Protein AF-A0A0R1UWB5-F1 (afdb_monomer)

Foldseek 3Di:
DDDDPVVVVVVVVVVVVCCVVVVPVLVVVLVVVCVVPVPCSVVSVVVSVVVVVVVVVVLVVVCVVCPVPDPDCVSNVVVVVVVVVVVVVVVVVVVVVD

Mean predicted aligned error: 6.54 Å

Radius of gyration: 17.06 Å; Cα contacts (8 Å, |Δi|>4): 17; chains: 1; bounding box: 36×32×51 Å

Structure (mmCIF, N/CA/C/O backbone):
data_AF-A0A0R1UWB5-F1
#
_entry.id   AF-A0A0R1UWB5-F1
#
loop_
_atom_site.group_PDB
_atom_site.id
_atom_site.type_symbol
_atom_site.label_atom_id
_atom_site.label_alt_id
_atom_site.label_comp_id
_atom_site.label_asym_id
_atom_site.label_entity_id
_atom_site.label_seq_id
_atom_site.pdbx_PDB_ins_code
_atom_site.Cartn_x
_atom_site.Cartn_y
_atom_site.Cartn_z
_atom_site.occupancy
_atom_site.B_iso_or_equiv
_atom_site.auth_seq_id
_atom_site.auth_comp_id
_atom_site.auth_asym_id
_atom_site.auth_atom_id
_atom_site.pdbx_PDB_model_num
ATOM 1 N N . MET A 1 1 ? 10.931 13.332 -25.702 1.00 39.28 1 MET A N 1
ATOM 2 C CA . MET A 1 1 ? 9.987 12.790 -26.705 1.00 39.28 1 MET A CA 1
ATOM 3 C C . MET A 1 1 ? 8.691 12.468 -25.975 1.00 39.28 1 MET A C 1
ATOM 5 O O . MET A 1 1 ? 8.726 11.684 -25.038 1.00 39.28 1 MET A O 1
ATOM 9 N N . VAL A 1 2 ? 7.600 13.167 -26.301 1.00 48.75 2 VAL A N 1
ATOM 10 C CA . VAL A 1 2 ? 6.284 13.005 -25.660 1.00 48.75 2 VAL A CA 1
ATOM 11 C C . VAL A 1 2 ? 5.740 11.627 -26.024 1.00 48.75 2 VAL A C 1
ATOM 13 O O . VAL A 1 2 ? 5.505 11.351 -27.197 1.00 48.75 2 VAL A O 1
ATOM 16 N N . ALA A 1 3 ? 5.584 10.750 -25.033 1.00 49.41 3 ALA A N 1
ATOM 17 C CA . ALA A 1 3 ? 4.889 9.488 -25.225 1.00 49.41 3 ALA A CA 1
ATOM 18 C C . ALA A 1 3 ? 3.446 9.782 -25.675 1.00 49.41 3 ALA A C 1
ATOM 20 O O . ALA A 1 3 ? 2.712 10.521 -25.023 1.00 49.41 3 ALA A O 1
ATOM 21 N N . THR A 1 4 ? 3.096 9.233 -26.833 1.00 54.16 4 THR A N 1
ATOM 22 C CA . THR A 1 4 ? 1.817 9.249 -27.551 1.00 54.16 4 THR A CA 1
ATOM 23 C C . THR A 1 4 ? 0.573 9.431 -26.664 1.00 54.16 4 THR A C 1
ATOM 25 O O . THR A 1 4 ? 0.393 8.710 -25.684 1.00 54.16 4 THR A O 1
ATOM 28 N N . SER A 1 5 ? -0.335 10.337 -27.056 1.00 62.38 5 SER A N 1
ATOM 29 C CA . SER A 1 5 ? -1.541 10.762 -26.308 1.00 62.38 5 SER A CA 1
ATOM 30 C C . SER A 1 5 ? -2.389 9.634 -25.697 1.00 62.38 5 SER A C 1
ATOM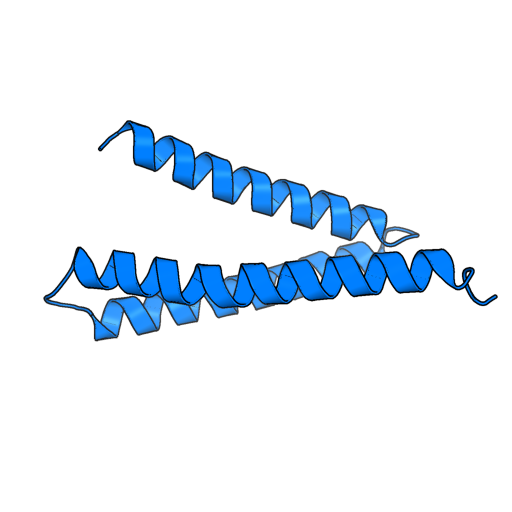 32 O O . SER A 1 5 ? -2.983 9.813 -24.636 1.00 62.38 5 SER A O 1
ATOM 34 N N . LYS A 1 6 ? -2.423 8.453 -26.327 1.00 66.50 6 LYS A N 1
ATOM 35 C CA . LYS A 1 6 ? -3.153 7.274 -25.834 1.00 66.50 6 LYS A CA 1
ATOM 36 C C . LYS A 1 6 ? -2.553 6.691 -24.550 1.00 66.50 6 LYS A C 1
ATOM 38 O O . LYS A 1 6 ? -3.304 6.314 -23.659 1.00 66.50 6 LYS A O 1
ATOM 43 N N . THR A 1 7 ? -1.227 6.640 -24.423 1.00 78.88 7 THR A N 1
ATOM 44 C CA . THR A 1 7 ? -0.557 6.066 -23.242 1.00 78.88 7 THR A CA 1
ATOM 45 C C . THR A 1 7 ? -0.747 6.950 -22.012 1.00 78.88 7 THR A C 1
ATOM 47 O O . THR A 1 7 ? -0.973 6.442 -20.917 1.00 78.88 7 THR A O 1
ATOM 50 N N . LEU A 1 8 ? -0.728 8.273 -22.201 1.00 81.88 8 LEU A N 1
ATOM 51 C CA . LEU A 1 8 ? -1.011 9.238 -21.137 1.00 81.88 8 LEU A CA 1
ATOM 52 C C . LEU A 1 8 ? -2.455 9.103 -20.629 1.00 81.88 8 LEU A C 1
ATOM 54 O O . LEU A 1 8 ? -2.688 9.061 -19.425 1.00 81.88 8 LEU A O 1
ATOM 58 N N . PHE A 1 9 ? -3.415 8.973 -21.550 1.00 86.25 9 PHE A N 1
ATOM 59 C CA . PHE A 1 9 ? -4.827 8.798 -21.213 1.00 86.25 9 PHE A CA 1
ATOM 60 C C . PHE A 1 9 ? -5.077 7.511 -20.410 1.00 86.25 9 PHE A C 1
ATOM 62 O O . PHE A 1 9 ? -5.786 7.531 -19.406 1.00 86.25 9 PHE A O 1
ATOM 69 N N . VAL A 1 10 ? -4.435 6.404 -20.800 1.00 86.94 10 VAL A N 1
ATOM 70 C CA . VAL A 1 10 ? -4.498 5.137 -20.052 1.00 86.94 10 VAL A CA 1
ATOM 71 C C . VAL A 1 10 ? -3.906 5.292 -18.650 1.00 86.94 10 VAL A C 1
ATOM 73 O O . VAL A 1 10 ? -4.539 4.886 -17.678 1.00 86.94 10 VAL A O 1
ATOM 76 N N . ALA A 1 11 ? -2.731 5.916 -18.521 1.00 85.38 11 ALA A N 1
ATOM 77 C CA . ALA A 1 11 ? -2.107 6.150 -17.220 1.00 85.38 11 ALA A CA 1
ATOM 78 C C . ALA A 1 11 ? -2.989 7.011 -16.301 1.00 85.38 11 ALA A C 1
ATOM 80 O O . ALA A 1 11 ? -3.103 6.719 -15.114 1.00 85.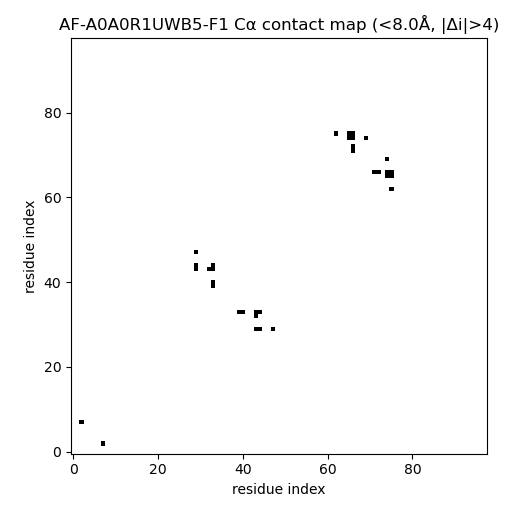38 11 ALA A O 1
ATOM 81 N N . GLN A 1 12 ? -3.656 8.028 -16.850 1.00 89.25 12 GLN A N 1
ATOM 82 C CA . GLN A 1 12 ? -4.572 8.882 -16.098 1.00 89.25 12 GLN A CA 1
ATOM 83 C C . GLN A 1 12 ? -5.795 8.110 -15.594 1.00 89.25 12 GLN A C 1
ATOM 85 O O . GLN A 1 12 ? -6.132 8.230 -14.421 1.00 89.25 12 GLN A O 1
ATOM 90 N N . ILE A 1 13 ? -6.423 7.283 -16.437 1.00 91.94 13 ILE A N 1
ATOM 91 C CA . ILE A 1 13 ? -7.545 6.430 -16.013 1.00 91.94 13 ILE A CA 1
ATOM 92 C C . ILE A 1 13 ? -7.108 5.483 -14.894 1.00 91.94 13 ILE A C 1
ATOM 94 O O . ILE A 1 13 ? -7.799 5.370 -13.883 1.00 91.94 13 ILE A O 1
ATOM 98 N N . LEU A 1 14 ? -5.954 4.828 -15.051 1.00 88.88 14 LEU A N 1
ATOM 99 C CA . LEU A 1 14 ? -5.417 3.926 -14.031 1.00 88.88 14 LEU A CA 1
ATOM 100 C C . LEU A 1 14 ? -5.150 4.663 -12.717 1.00 88.88 14 LEU A C 1
ATOM 102 O O . LEU A 1 14 ? -5.537 4.179 -11.657 1.00 88.88 14 LEU A O 1
ATOM 106 N N . LEU A 1 15 ? -4.556 5.854 -12.784 1.00 88.94 15 LEU A N 1
ATOM 107 C CA . LEU A 1 15 ? -4.314 6.689 -11.613 1.00 88.94 15 LEU A CA 1
ATOM 108 C C . LEU A 1 15 ? -5.629 7.070 -10.923 1.00 88.94 15 LEU A C 1
ATOM 110 O O . LEU A 1 15 ? -5.753 6.909 -9.711 1.00 88.94 15 LEU A O 1
ATOM 114 N N . THR A 1 16 ? -6.633 7.516 -11.682 1.00 92.75 16 THR A N 1
ATOM 115 C CA . THR A 1 16 ? -7.962 7.835 -11.146 1.00 92.75 16 THR A CA 1
ATOM 116 C C . THR A 1 16 ? -8.586 6.629 -10.452 1.00 92.75 16 THR A C 1
ATOM 118 O O . THR A 1 16 ? -9.076 6.768 -9.335 1.00 92.75 16 THR A O 1
ATOM 121 N N . LEU A 1 17 ? -8.533 5.442 -11.061 1.00 92.06 17 LEU A N 1
ATOM 122 C CA . LEU A 1 17 ? -9.055 4.218 -10.449 1.00 92.06 17 LEU A CA 1
ATOM 123 C C . LEU A 1 17 ? -8.332 3.878 -9.144 1.00 92.06 17 LEU A C 1
ATOM 125 O O . LEU A 1 17 ? -8.995 3.559 -8.161 1.00 92.06 17 LEU A O 1
ATOM 129 N N . ILE A 1 18 ? -7.002 3.997 -9.104 1.00 89.38 18 ILE A N 1
ATOM 130 C CA . ILE A 1 18 ? -6.213 3.754 -7.888 1.00 89.38 18 ILE A CA 1
ATOM 131 C C . ILE A 1 18 ? -6.646 4.701 -6.763 1.00 89.38 18 ILE A C 1
ATOM 133 O O . ILE A 1 18 ? -6.881 4.244 -5.647 1.00 89.38 18 ILE A O 1
ATOM 137 N N . PHE A 1 19 ? -6.810 5.996 -7.047 1.00 89.25 19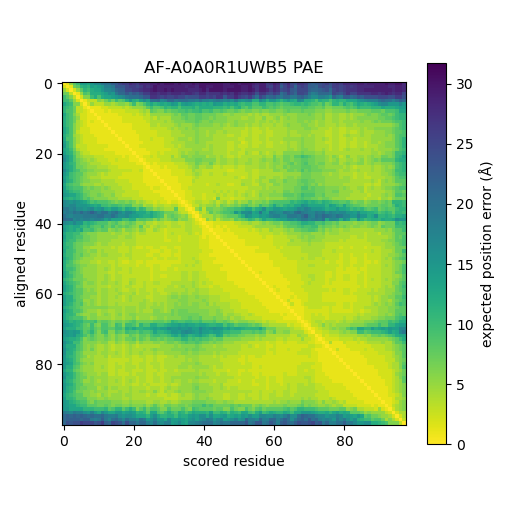 PHE A N 1
ATOM 138 C CA . PHE A 1 19 ? -7.245 6.967 -6.038 1.00 89.25 19 PHE A CA 1
ATOM 139 C C . PHE A 1 19 ? -8.692 6.756 -5.587 1.00 89.25 19 PHE A C 1
ATOM 141 O O . PHE A 1 19 ? -8.974 6.872 -4.396 1.00 89.25 19 PHE A O 1
ATOM 148 N N . VAL A 1 20 ? -9.605 6.418 -6.501 1.00 93.31 20 VAL A N 1
ATOM 149 C CA . VAL A 1 20 ? -11.005 6.120 -6.154 1.00 93.31 20 VAL A CA 1
ATOM 150 C C . VAL A 1 20 ? -11.080 4.883 -5.262 1.00 93.31 20 VAL A C 1
ATOM 152 O O . VAL A 1 20 ? -11.688 4.925 -4.195 1.00 93.31 20 VAL A O 1
ATOM 155 N N . VAL A 1 21 ? -10.431 3.791 -5.668 1.00 89.81 21 VAL A N 1
ATOM 156 C CA . VAL A 1 21 ? -10.432 2.533 -4.913 1.00 89.81 21 VAL A CA 1
ATOM 157 C C . VAL A 1 21 ? -9.730 2.716 -3.565 1.00 89.81 21 VAL A C 1
ATOM 159 O O . VAL A 1 21 ? -10.301 2.374 -2.530 1.00 89.81 21 VAL A O 1
ATOM 162 N N . GLY A 1 22 ? -8.540 3.321 -3.549 1.00 85.94 22 GLY A N 1
ATOM 163 C CA . GLY A 1 22 ? -7.792 3.597 -2.320 1.00 85.94 22 GLY A CA 1
ATOM 164 C C . GLY A 1 22 ? -8.552 4.503 -1.349 1.00 85.94 22 GLY A C 1
ATOM 165 O O . GLY A 1 22 ? -8.609 4.213 -0.153 1.00 85.94 22 GLY A O 1
ATOM 166 N N . GLY A 1 23 ? -9.213 5.545 -1.863 1.00 86.00 23 GLY A N 1
ATOM 167 C CA . GLY A 1 23 ? -10.008 6.480 -1.066 1.00 86.00 23 GLY A CA 1
ATOM 168 C C . GLY A 1 23 ? -11.241 5.853 -0.413 1.00 86.00 23 GLY A C 1
ATOM 169 O O . GLY A 1 23 ? -11.681 6.325 0.632 1.00 86.00 23 GLY A O 1
ATOM 170 N N . ILE A 1 24 ? -11.781 4.773 -0.986 1.00 90.75 24 ILE A N 1
ATOM 171 C CA . ILE A 1 24 ? -12.936 4.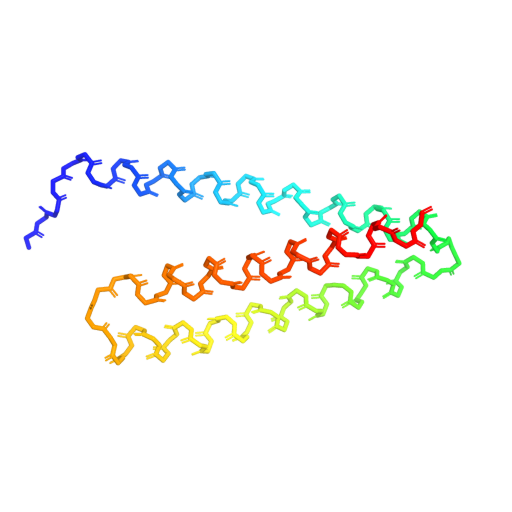049 -0.437 1.00 90.75 24 ILE A CA 1
ATOM 172 C C . ILE A 1 24 ? -12.495 2.936 0.528 1.00 90.75 24 ILE A C 1
ATOM 174 O O . ILE A 1 24 ? -13.122 2.741 1.571 1.00 90.75 24 ILE A O 1
ATOM 178 N N . ILE A 1 25 ? -11.412 2.214 0.217 1.00 88.69 25 ILE A N 1
ATOM 179 C CA . ILE A 1 25 ? -10.952 1.058 1.007 1.00 88.69 25 ILE A CA 1
ATOM 180 C C . ILE A 1 25 ? -10.598 1.451 2.443 1.00 88.69 25 ILE A C 1
ATOM 182 O O . ILE A 1 25 ? -10.988 0.752 3.379 1.00 88.69 25 ILE A O 1
ATOM 186 N N . PHE A 1 26 ? -9.880 2.558 2.641 1.00 84.69 26 PHE A N 1
ATOM 187 C CA . PHE A 1 26 ? -9.400 2.928 3.974 1.00 84.69 26 PHE A CA 1
ATOM 188 C C . PHE A 1 26 ? -10.543 3.256 4.960 1.00 84.69 26 PHE A C 1
ATOM 190 O O . PHE A 1 26 ? -10.592 2.636 6.029 1.00 84.69 26 PHE A O 1
ATOM 197 N N . PRO A 1 27 ? -11.525 4.122 4.623 1.00 87.81 27 PRO A N 1
ATOM 198 C CA . PRO A 1 27 ? -12.708 4.336 5.461 1.00 87.81 27 PRO A CA 1
ATOM 199 C C . PRO A 1 27 ? -13.539 3.070 5.704 1.00 87.81 27 PRO A C 1
ATOM 201 O O . PRO A 1 27 ? -14.058 2.887 6.809 1.00 87.81 27 PRO A O 1
ATOM 204 N N . LEU A 1 28 ? -13.652 2.179 4.709 1.00 90.19 28 LEU A N 1
ATOM 205 C CA . LEU A 1 28 ? -14.351 0.901 4.873 1.00 90.19 28 LEU A CA 1
ATOM 206 C C . LEU A 1 28 ? -13.644 0.008 5.899 1.00 90.19 28 LEU A C 1
ATOM 208 O O . LEU A 1 28 ? -14.294 -0.497 6.814 1.00 90.19 28 LEU A O 1
ATOM 212 N N . PHE A 1 29 ? -12.323 -0.157 5.805 1.00 87.19 29 PHE A N 1
ATOM 213 C CA . PHE A 1 29 ? -11.549 -0.921 6.792 1.00 87.19 29 PHE A CA 1
ATOM 214 C C . PHE A 1 29 ? -11.664 -0.325 8.195 1.00 87.19 29 PHE A C 1
ATOM 216 O O . PHE A 1 29 ? -11.916 -1.051 9.156 1.00 87.19 29 PHE A O 1
ATOM 223 N N . MET A 1 30 ? -11.536 0.997 8.308 1.00 88.94 30 MET A N 1
ATOM 224 C CA . MET A 1 30 ? -11.675 1.709 9.578 1.00 88.94 30 MET A CA 1
ATOM 225 C C . MET A 1 30 ? -13.045 1.497 10.217 1.00 88.94 30 MET A C 1
ATOM 227 O O . MET A 1 30 ? -13.129 1.235 11.417 1.00 88.94 30 MET A O 1
ATOM 231 N N . THR A 1 31 ? -14.113 1.583 9.423 1.00 89.38 31 THR A N 1
ATOM 232 C CA . THR A 1 31 ? -15.481 1.345 9.898 1.00 89.38 31 THR A CA 1
ATOM 233 C C . THR A 1 31 ? -15.646 -0.086 10.399 1.00 89.38 31 THR A C 1
ATOM 235 O O . THR A 1 31 ? -16.173 -0.286 11.491 1.00 89.38 31 THR A O 1
ATOM 238 N N . ASN A 1 32 ? -15.138 -1.069 9.650 1.00 88.50 32 ASN A N 1
ATOM 239 C CA . ASN A 1 32 ? -15.199 -2.477 10.042 1.00 88.50 32 ASN A CA 1
ATOM 240 C C . ASN A 1 32 ? -14.439 -2.745 11.354 1.00 88.50 32 ASN A C 1
ATOM 242 O O . ASN A 1 32 ? -15.012 -3.303 12.286 1.00 88.50 32 ASN A O 1
ATOM 246 N N . LEU A 1 33 ? -13.190 -2.281 11.479 1.00 86.19 33 LEU A N 1
ATOM 247 C CA . LEU A 1 33 ? -12.381 -2.476 12.692 1.00 86.19 33 LEU A CA 1
ATOM 248 C C . LEU A 1 33 ? -13.017 -1.830 13.932 1.00 86.19 33 LEU A C 1
ATOM 250 O O . LEU A 1 33 ? -13.041 -2.424 15.011 1.00 86.19 33 LEU A O 1
ATOM 254 N N . GLN A 1 34 ? -13.559 -0.620 13.784 1.00 87.38 34 GLN A N 1
ATOM 255 C CA . GLN A 1 34 ? -14.242 0.078 14.876 1.00 87.38 34 GLN A CA 1
ATOM 256 C C . GLN A 1 34 ? -15.595 -0.547 15.243 1.00 87.38 34 GLN A C 1
ATOM 258 O O . GLN A 1 34 ? -16.030 -0.39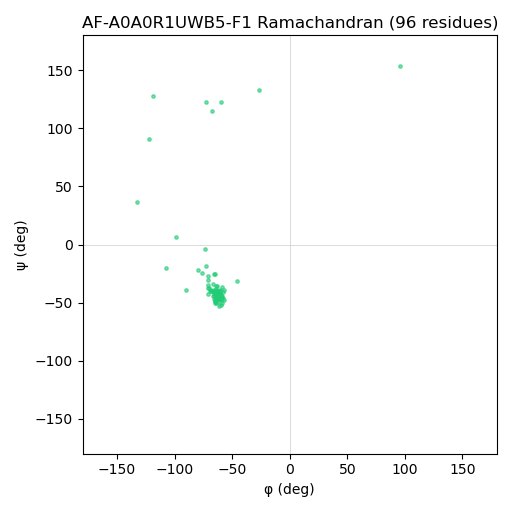8 16.385 1.00 87.38 34 GLN A O 1
ATOM 263 N N . ALA A 1 35 ? -16.269 -1.219 14.304 1.00 84.94 35 ALA A N 1
ATOM 264 C CA . ALA A 1 35 ? -17.503 -1.950 14.581 1.00 84.94 35 ALA A CA 1
ATOM 265 C C . ALA A 1 35 ? -17.236 -3.221 15.404 1.00 84.94 35 ALA A C 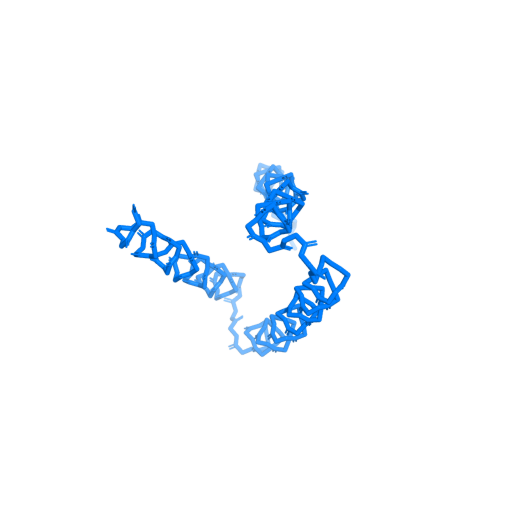1
ATOM 267 O O . ALA A 1 35 ? -18.014 -3.536 16.302 1.00 84.94 35 ALA A O 1
ATOM 268 N N . THR A 1 36 ? -16.122 -3.915 15.148 1.00 84.12 36 THR A N 1
ATOM 269 C CA . THR A 1 36 ? -15.720 -5.111 15.908 1.00 84.12 36 THR A CA 1
ATOM 270 C C . THR A 1 36 ? -15.250 -4.777 17.327 1.00 84.12 36 THR A C 1
ATOM 272 O O . THR A 1 36 ? -15.497 -5.544 18.254 1.00 84.12 36 THR A O 1
ATOM 275 N N . ILE A 1 37 ? -14.589 -3.632 17.526 1.00 78.88 37 ILE A N 1
ATOM 276 C CA . ILE A 1 37 ? -14.052 -3.220 18.830 1.00 78.88 37 ILE A CA 1
ATOM 277 C C . ILE A 1 37 ? -14.652 -1.863 19.218 1.00 78.88 37 ILE A C 1
ATOM 279 O O . ILE A 1 37 ? -14.117 -0.791 18.923 1.00 78.88 37 ILE A O 1
ATOM 283 N N . THR A 1 38 ? -15.776 -1.911 19.929 1.00 73.56 38 THR A N 1
ATOM 284 C CA . THR A 1 38 ? -16.552 -0.722 20.314 1.00 73.56 38 THR A CA 1
ATOM 285 C C . THR A 1 38 ? -15.924 0.071 21.465 1.00 73.56 38 THR A C 1
ATOM 287 O O . THR A 1 38 ? -16.129 1.280 21.558 1.00 73.56 38 THR A O 1
ATOM 290 N N . THR A 1 39 ? -15.106 -0.572 22.304 1.00 77.88 39 THR A N 1
ATOM 291 C CA . THR A 1 39 ? -14.521 0.023 23.521 1.00 77.88 39 THR A CA 1
ATOM 292 C C . THR A 1 39 ? -13.303 0.921 23.252 1.00 77.88 39 THR A C 1
ATOM 294 O O . THR A 1 39 ? -12.992 1.782 24.067 1.00 77.88 39 THR A O 1
ATOM 297 N N . ALA A 1 40 ? -12.610 0.758 22.116 1.00 83.94 40 ALA A N 1
ATOM 298 C CA . ALA A 1 40 ? -11.326 1.424 21.833 1.00 83.94 40 ALA A CA 1
ATOM 299 C C . ALA A 1 40 ? -11.259 2.075 20.436 1.00 83.94 40 ALA A C 1
ATOM 301 O O . ALA A 1 40 ? -10.217 2.080 19.778 1.00 83.94 40 ALA A O 1
ATOM 302 N N . ARG A 1 41 ? -12.378 2.639 19.967 1.00 84.94 41 ARG A N 1
ATOM 303 C CA . ARG A 1 41 ? -12.515 3.191 18.605 1.00 84.94 41 ARG A CA 1
ATOM 304 C C . ARG A 1 41 ? -11.485 4.272 18.256 1.00 84.94 41 ARG A C 1
ATOM 306 O O . ARG A 1 41 ? -10.974 4.288 17.138 1.00 84.94 41 ARG A O 1
ATOM 313 N N . SER A 1 42 ? -11.160 5.154 19.204 1.00 86.06 42 SER A N 1
ATOM 314 C CA . SER A 1 42 ? -10.174 6.228 19.012 1.00 86.06 42 SER A CA 1
ATOM 315 C C . SER A 1 42 ? -8.747 5.693 18.867 1.00 86.06 42 SER A C 1
ATOM 317 O O . SER A 1 42 ? -8.011 6.158 17.999 1.00 86.06 42 SER A O 1
ATOM 319 N N . THR A 1 43 ? -8.375 4.679 19.652 1.00 90.00 43 THR A N 1
ATOM 320 C CA . THR A 1 43 ? -7.073 4.000 19.552 1.00 90.00 43 THR A CA 1
ATOM 321 C C . THR A 1 43 ? -6.929 3.253 18.229 1.00 90.00 43 THR A C 1
ATOM 323 O O . THR A 1 43 ? -5.875 3.302 17.606 1.00 90.00 43 THR A O 1
ATOM 326 N N . ILE A 1 44 ? -7.990 2.599 17.752 1.00 88.88 44 ILE A N 1
ATOM 327 C CA . ILE A 1 44 ? -7.973 1.913 16.450 1.00 88.88 44 ILE A CA 1
ATOM 328 C C . ILE A 1 44 ? -7.748 2.917 15.329 1.00 88.88 44 ILE A C 1
ATOM 330 O O . ILE A 1 44 ? -6.870 2.720 14.496 1.00 88.88 44 ILE A O 1
ATOM 334 N N . SER A 1 45 ? -8.484 4.031 15.346 1.00 88.31 45 SER A N 1
ATOM 335 C CA . SER A 1 45 ? -8.304 5.072 14.340 1.00 88.31 45 SER A CA 1
ATOM 336 C C . SER A 1 45 ? -6.889 5.658 14.357 1.00 88.31 45 SER A C 1
ATOM 338 O O . SER A 1 45 ? -6.343 5.919 13.287 1.00 88.31 45 SER A O 1
ATOM 340 N N . SER A 1 46 ? -6.279 5.872 15.529 1.00 92.25 46 SER A N 1
ATOM 341 C CA . SER A 1 46 ? -4.919 6.421 15.605 1.00 92.25 46 SER A CA 1
ATOM 342 C C . SER A 1 46 ? -3.857 5.417 15.149 1.00 92.25 46 SER A C 1
ATOM 344 O O . SER A 1 46 ? -2.981 5.788 14.369 1.00 92.25 46 SER A O 1
ATOM 346 N N . VAL A 1 47 ? -3.960 4.145 15.552 1.00 91.50 47 VAL A N 1
ATOM 347 C CA . VAL A 1 47 ? -3.025 3.078 15.151 1.00 91.50 47 VAL A CA 1
ATOM 348 C C . VAL A 1 47 ? -3.127 2.785 13.657 1.00 91.50 47 VAL A C 1
ATOM 350 O O . VAL A 1 47 ? -2.106 2.696 12.981 1.00 91.50 47 VAL A O 1
ATOM 353 N N . SER A 1 48 ? -4.336 2.682 13.110 1.00 91.56 48 SER A N 1
ATOM 354 C CA . SER A 1 48 ? -4.528 2.441 11.679 1.00 91.56 48 SER A CA 1
ATOM 355 C C . SER A 1 48 ? -4.055 3.627 10.827 1.00 91.56 48 SER A C 1
ATOM 357 O O . SER A 1 48 ? -3.495 3.417 9.754 1.00 91.56 48 SER A O 1
ATOM 359 N N . ASN A 1 49 ? -4.189 4.865 11.315 1.00 90.94 49 ASN A N 1
ATOM 360 C CA . ASN A 1 49 ? -3.614 6.037 10.650 1.00 90.94 49 ASN A CA 1
ATOM 361 C C . ASN A 1 49 ? -2.075 6.052 10.734 1.00 90.94 49 ASN A C 1
ATOM 363 O O . ASN A 1 49 ? -1.402 6.335 9.748 1.00 90.94 49 ASN A O 1
ATOM 367 N N . ALA A 1 50 ? -1.502 5.676 11.881 1.00 94.06 50 ALA A N 1
ATOM 368 C CA . ALA A 1 50 ? -0.055 5.517 12.022 1.00 94.06 50 ALA A CA 1
ATOM 369 C C . ALA A 1 50 ? 0.496 4.429 11.081 1.00 94.06 50 ALA A C 1
ATOM 371 O O . ALA A 1 50 ? 1.531 4.629 10.447 1.00 94.06 50 ALA A O 1
ATOM 372 N N . ALA A 1 51 ? -0.215 3.307 10.940 1.00 92.38 51 ALA A N 1
ATOM 373 C CA . ALA A 1 51 ? 0.140 2.237 10.014 1.00 92.38 51 ALA A CA 1
ATOM 374 C C . ALA A 1 51 ? 0.078 2.692 8.546 1.00 92.38 51 ALA A C 1
ATOM 376 O O . ALA A 1 51 ? 0.964 2.347 7.767 1.00 92.38 51 ALA A O 1
ATOM 377 N N . MET A 1 52 ? -0.923 3.500 8.177 1.00 92.62 52 MET A N 1
ATOM 378 C CA . MET A 1 52 ? -1.030 4.090 6.838 1.00 92.62 52 MET A CA 1
ATOM 379 C C . MET A 1 52 ? 0.181 4.968 6.519 1.00 92.62 52 MET A C 1
ATOM 381 O O . MET A 1 52 ? 0.844 4.739 5.511 1.00 92.62 52 MET A O 1
ATOM 385 N N . PHE A 1 53 ? 0.522 5.910 7.403 1.00 93.62 53 PHE A N 1
ATOM 386 C CA . PHE A 1 53 ? 1.680 6.785 7.198 1.00 93.62 53 PHE A CA 1
ATOM 387 C C . PHE A 1 53 ? 3.005 6.024 7.176 1.00 93.62 53 PHE A C 1
ATOM 389 O O . PHE A 1 53 ? 3.900 6.360 6.402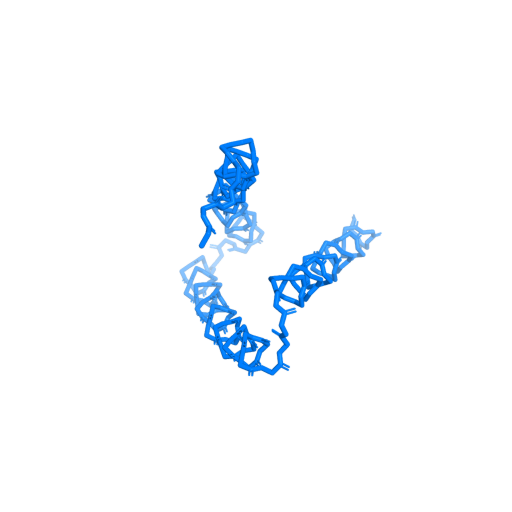 1.00 93.62 53 PHE A O 1
ATOM 396 N N . LEU A 1 54 ? 3.137 4.972 7.986 1.00 95.44 54 LEU A N 1
ATOM 397 C CA . LEU A 1 54 ? 4.298 4.089 7.927 1.00 95.44 54 LEU A CA 1
ATOM 398 C C . LEU A 1 54 ? 4.380 3.377 6.569 1.00 95.44 54 LEU A C 1
ATOM 400 O O . LEU A 1 54 ? 5.458 3.303 5.981 1.00 95.44 54 LEU A O 1
ATOM 404 N N . GLY A 1 55 ? 3.247 2.909 6.041 1.00 92.31 55 GLY A N 1
ATOM 405 C CA . GLY A 1 55 ? 3.150 2.346 4.696 1.00 92.31 55 GLY A CA 1
ATOM 406 C C . GLY A 1 55 ? 3.535 3.345 3.603 1.00 92.31 55 GLY A C 1
ATOM 407 O O . GLY A 1 55 ? 4.313 2.998 2.716 1.00 92.31 55 GLY A O 1
ATOM 408 N N . GLU A 1 56 ? 3.064 4.591 3.687 1.00 91.69 56 GLU A N 1
ATOM 409 C CA . GLU A 1 56 ? 3.437 5.666 2.756 1.00 91.69 56 GLU A CA 1
ATOM 410 C C . GLU A 1 56 ? 4.937 5.977 2.808 1.00 91.69 56 GLU A C 1
ATOM 412 O O . GLU A 1 56 ? 5.580 6.086 1.763 1.00 91.69 56 GLU A O 1
ATOM 417 N N . ALA A 1 57 ? 5.521 6.059 4.006 1.00 95.81 57 ALA A N 1
ATOM 418 C CA . ALA A 1 57 ? 6.948 6.316 4.181 1.00 95.81 57 ALA A CA 1
ATOM 419 C C . ALA A 1 57 ? 7.809 5.186 3.595 1.00 95.81 57 ALA A C 1
ATOM 421 O O . ALA A 1 57 ? 8.747 5.446 2.836 1.00 95.81 57 ALA A O 1
ATOM 422 N N . LEU A 1 58 ? 7.473 3.927 3.897 1.00 95.31 58 LEU A N 1
ATOM 423 C CA . LEU A 1 58 ? 8.176 2.766 3.346 1.00 95.31 58 LEU A CA 1
ATOM 424 C C . LEU A 1 58 ? 7.977 2.646 1.831 1.00 95.31 58 LEU A C 1
ATOM 426 O O . LEU A 1 58 ? 8.926 2.329 1.115 1.00 95.31 58 LEU A O 1
ATOM 430 N N . GLY A 1 59 ? 6.773 2.937 1.337 1.00 93.44 59 GLY A N 1
ATOM 431 C CA . GLY A 1 59 ? 6.459 2.963 -0.088 1.00 93.44 59 GLY A CA 1
ATOM 432 C C . GLY A 1 59 ? 7.251 4.036 -0.832 1.00 93.44 59 GLY A C 1
ATOM 433 O O . GLY A 1 59 ? 7.806 3.755 -1.891 1.00 93.44 59 GLY A O 1
ATOM 434 N N . GLY A 1 60 ? 7.377 5.234 -0.255 1.00 92.75 60 GLY A N 1
ATOM 435 C CA . GLY A 1 60 ? 8.201 6.315 -0.794 1.00 92.75 60 GLY A CA 1
ATOM 436 C C . GLY A 1 60 ? 9.692 5.977 -0.788 1.00 92.75 60 GLY A C 1
ATOM 437 O O . GLY A 1 60 ? 10.373 6.186 -1.791 1.00 92.75 60 GLY A O 1
ATOM 438 N N . PHE A 1 61 ? 10.192 5.389 0.302 1.00 94.81 61 PHE A N 1
ATOM 439 C CA . PHE A 1 61 ? 11.580 4.937 0.405 1.00 94.81 61 PHE A CA 1
ATOM 440 C C . PHE A 1 61 ? 11.909 3.855 -0.633 1.00 94.81 61 PHE A C 1
ATOM 442 O O . PHE A 1 61 ? 12.841 4.013 -1.425 1.00 94.81 61 PHE A O 1
ATOM 449 N N . ALA A 1 62 ? 11.113 2.783 -0.683 1.00 93.75 62 ALA A N 1
ATOM 450 C CA . ALA A 1 62 ? 11.294 1.707 -1.652 1.00 93.75 62 ALA A CA 1
ATOM 451 C C . ALA A 1 62 ? 11.112 2.219 -3.090 1.00 93.75 62 ALA A C 1
ATOM 453 O O . ALA A 1 62 ? 11.957 1.969 -3.946 1.00 93.75 62 ALA A O 1
ATOM 454 N N . GLY A 1 63 ? 10.063 3.003 -3.349 1.00 91.44 63 GLY A N 1
ATOM 455 C CA . GLY A 1 63 ? 9.795 3.610 -4.652 1.00 91.44 63 GLY A CA 1
ATOM 456 C C . GLY A 1 63 ? 10.943 4.497 -5.138 1.00 91.44 63 GLY A C 1
ATOM 457 O O . GLY A 1 63 ? 11.330 4.402 -6.302 1.00 91.44 63 GLY A O 1
ATOM 458 N N . GLY A 1 64 ? 11.545 5.290 -4.247 1.00 90.88 64 GLY A N 1
ATOM 459 C CA . GLY A 1 64 ? 12.716 6.114 -4.552 1.00 90.88 64 GLY A CA 1
ATOM 460 C C . GLY A 1 64 ? 13.928 5.284 -4.976 1.00 90.88 64 GLY A C 1
ATOM 461 O O . GLY A 1 64 ? 14.552 5.584 -5.995 1.00 90.88 64 GLY A O 1
ATOM 462 N N . ILE A 1 65 ? 14.221 4.194 -4.258 1.00 93.31 65 ILE A N 1
ATOM 463 C CA . ILE A 1 65 ? 15.290 3.253 -4.632 1.00 93.31 65 ILE A CA 1
ATOM 464 C C . ILE A 1 65 ? 14.997 2.618 -5.995 1.00 93.31 65 ILE A C 1
ATOM 466 O O . ILE A 1 65 ? 15.896 2.519 -6.833 1.00 93.31 65 ILE A O 1
ATOM 470 N N . LEU A 1 66 ? 13.752 2.206 -6.238 1.00 91.62 66 LEU A N 1
ATOM 471 C CA . LEU A 1 66 ? 13.365 1.557 -7.488 1.00 91.62 66 LEU A CA 1
ATOM 472 C C . LEU A 1 66 ? 13.481 2.504 -8.690 1.00 91.62 66 LEU A C 1
ATOM 474 O O . LEU A 1 66 ? 13.998 2.090 -9.724 1.00 91.62 66 LEU A O 1
ATOM 478 N N . ILE A 1 67 ? 13.072 3.769 -8.547 1.00 91.44 67 ILE A N 1
ATOM 479 C CA . ILE A 1 67 ? 13.253 4.797 -9.588 1.00 91.44 67 ILE A CA 1
ATOM 480 C C . ILE A 1 67 ? 14.739 5.047 -9.861 1.00 91.44 67 ILE A C 1
ATOM 482 O O . ILE A 1 67 ? 15.128 5.215 -11.014 1.00 91.44 67 ILE A O 1
ATOM 486 N N . ALA A 1 68 ? 15.568 5.083 -8.814 1.00 91.12 68 ALA A N 1
ATOM 487 C CA . ALA A 1 68 ? 16.988 5.394 -8.948 1.00 91.12 68 ALA A CA 1
ATOM 488 C C . ALA A 1 68 ? 17.797 4.275 -9.628 1.00 91.12 68 ALA A C 1
ATOM 490 O O . ALA A 1 68 ? 18.795 4.565 -10.284 1.00 91.12 68 ALA A O 1
ATOM 491 N N . ASN A 1 69 ? 17.387 3.011 -9.472 1.00 90.06 69 ASN A N 1
ATOM 492 C CA . ASN A 1 69 ? 18.175 1.853 -9.914 1.00 90.06 69 ASN A CA 1
ATOM 493 C C . ASN A 1 69 ? 17.623 1.144 -11.161 1.00 90.06 69 ASN A C 1
ATOM 495 O O . ASN A 1 69 ? 18.380 0.434 -11.822 1.00 90.06 69 ASN A O 1
ATOM 499 N N . PHE A 1 70 ? 16.341 1.313 -11.507 1.00 86.81 70 PHE A N 1
ATOM 500 C CA . PHE A 1 70 ? 15.725 0.616 -12.640 1.00 86.81 70 PHE A CA 1
ATOM 501 C C . PHE A 1 70 ? 15.223 1.591 -13.716 1.00 86.81 70 PHE A C 1
ATOM 503 O O . PHE A 1 70 ? 14.443 2.496 -13.414 1.00 86.81 70 PHE A O 1
ATOM 510 N N . PRO A 1 71 ? 15.600 1.401 -14.996 1.00 78.81 71 PRO A N 1
ATOM 511 C CA . PRO A 1 71 ? 15.044 2.192 -16.083 1.00 78.81 71 PRO A CA 1
ATOM 512 C C . PRO A 1 71 ? 13.591 1.780 -16.366 1.00 78.81 71 PRO A C 1
ATOM 514 O O . PRO A 1 71 ? 13.300 0.634 -16.706 1.00 78.81 71 PRO A O 1
ATOM 517 N N . GLY A 1 72 ? 12.675 2.746 -16.277 1.00 74.19 72 GLY A N 1
ATOM 518 C CA . GLY A 1 72 ? 11.250 2.565 -16.571 1.00 74.19 72 GLY A CA 1
ATOM 519 C C . GLY A 1 72 ? 10.381 2.281 -15.338 1.00 74.19 72 GLY A C 1
ATOM 520 O O . GLY A 1 72 ? 10.822 1.736 -14.334 1.00 74.19 72 GLY A O 1
ATOM 521 N N . PHE A 1 73 ? 9.095 2.640 -15.420 1.00 81.38 73 PHE A N 1
ATOM 522 C CA . PHE A 1 73 ? 8.148 2.586 -14.289 1.00 81.38 73 PHE A CA 1
ATOM 523 C C . PHE A 1 73 ? 7.699 1.159 -13.902 1.00 81.38 73 PHE A C 1
ATOM 525 O O . PHE A 1 73 ? 6.973 0.963 -12.929 1.00 81.38 73 PHE A O 1
ATOM 532 N N . TRP A 1 74 ? 8.130 0.143 -14.655 1.00 83.56 74 TRP A N 1
ATOM 533 C CA . TRP A 1 74 ? 7.723 -1.251 -14.468 1.00 83.56 74 TRP A CA 1
ATOM 534 C C . TRP A 1 74 ? 8.149 -1.822 -13.115 1.00 83.56 74 TRP A C 1
ATOM 536 O O . TRP A 1 74 ? 7.377 -2.567 -12.518 1.00 83.56 74 TRP A O 1
ATOM 546 N N . GLY A 1 75 ? 9.321 -1.439 -12.596 1.00 85.75 75 GLY A N 1
ATOM 547 C CA . GLY A 1 75 ? 9.779 -1.891 -11.278 1.00 85.75 75 GLY A CA 1
ATOM 548 C C . GLY A 1 75 ? 8.804 -1.491 -10.169 1.00 85.75 75 GLY A C 1
ATOM 549 O O . GLY A 1 75 ? 8.390 -2.327 -9.369 1.00 85.75 75 GLY A O 1
ATOM 550 N N . ILE A 1 76 ? 8.376 -0.227 -10.167 1.00 89.31 76 ILE A N 1
ATOM 551 C CA . ILE A 1 76 ? 7.406 0.305 -9.198 1.00 89.31 76 ILE A CA 1
ATOM 552 C C . ILE A 1 76 ? 6.047 -0.367 -9.384 1.00 89.31 76 ILE A C 1
ATOM 554 O O . ILE A 1 76 ? 5.391 -0.715 -8.403 1.00 89.31 76 ILE A O 1
ATOM 558 N N . GLY A 1 77 ? 5.635 -0.578 -10.639 1.00 88.31 77 GLY A N 1
ATOM 559 C CA . GLY A 1 77 ? 4.389 -1.265 -10.970 1.00 88.31 77 GLY A CA 1
ATOM 560 C C . GLY A 1 77 ? 4.342 -2.689 -10.412 1.00 88.31 77 GLY A C 1
ATOM 561 O O . GLY A 1 77 ? 3.389 -3.037 -9.720 1.00 88.31 77 GLY A O 1
ATOM 562 N N . ILE A 1 78 ? 5.390 -3.487 -10.646 1.00 90.75 78 ILE A N 1
ATOM 563 C CA . ILE A 1 78 ? 5.497 -4.863 -10.135 1.00 90.75 78 ILE A CA 1
ATOM 564 C C . ILE A 1 78 ? 5.556 -4.867 -8.606 1.00 90.75 78 ILE A C 1
ATOM 566 O O . ILE A 1 78 ? 4.827 -5.626 -7.973 1.00 90.75 78 ILE A O 1
ATOM 570 N N . PHE A 1 79 ? 6.371 -4.000 -8.003 1.00 92.31 79 PHE A N 1
ATOM 571 C CA . PHE A 1 79 ? 6.471 -3.874 -6.548 1.00 92.31 79 PHE A CA 1
ATOM 572 C C . PHE A 1 79 ? 5.115 -3.560 -5.901 1.00 92.31 79 PHE A C 1
ATOM 574 O O . PHE A 1 79 ? 4.695 -4.240 -4.963 1.00 92.31 79 PHE A O 1
ATOM 581 N N . THR A 1 80 ? 4.394 -2.582 -6.452 1.00 90.81 80 THR A N 1
ATOM 582 C CA . THR A 1 80 ? 3.064 -2.190 -5.971 1.00 90.81 80 THR A CA 1
ATOM 583 C C . THR A 1 80 ? 2.057 -3.325 -6.151 1.00 90.81 80 THR A C 1
ATOM 585 O O . THR A 1 80 ? 1.307 -3.633 -5.227 1.00 90.81 80 THR A O 1
ATOM 588 N N . ALA A 1 81 ? 2.063 -3.994 -7.309 1.00 91.25 81 ALA A N 1
ATOM 589 C CA . ALA A 1 81 ? 1.172 -5.119 -7.584 1.00 91.25 81 ALA A CA 1
ATOM 590 C C . ALA A 1 81 ? 1.423 -6.307 -6.641 1.00 91.25 81 ALA A C 1
ATOM 592 O O . ALA A 1 81 ? 0.467 -6.917 -6.160 1.00 91.25 81 ALA A O 1
ATOM 593 N N . LEU A 1 82 ? 2.687 -6.616 -6.332 1.00 94.88 82 LEU A N 1
ATOM 594 C CA . LEU A 1 82 ? 3.054 -7.674 -5.389 1.00 94.88 82 LEU A CA 1
ATOM 595 C C . LEU A 1 82 ? 2.579 -7.354 -3.972 1.00 94.88 82 LEU A C 1
ATOM 597 O O . LEU A 1 82 ? 1.935 -8.195 -3.350 1.00 94.88 82 LEU A O 1
ATOM 601 N N . LEU A 1 83 ? 2.834 -6.142 -3.474 1.00 93.06 83 LEU A N 1
ATOM 602 C CA . LEU A 1 83 ? 2.380 -5.736 -2.141 1.00 93.06 83 LEU A CA 1
ATOM 603 C C . LEU A 1 83 ? 0.854 -5.728 -2.025 1.00 93.06 83 LEU A 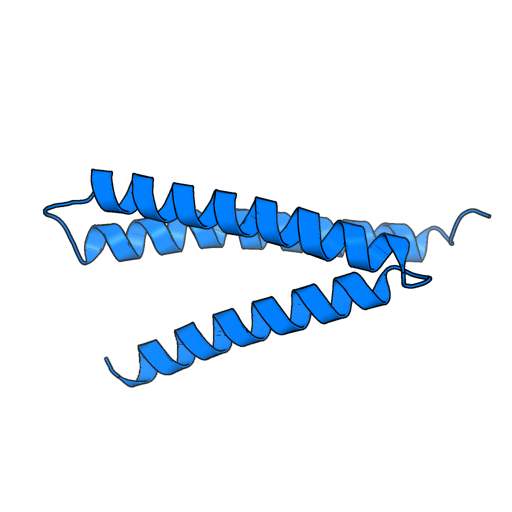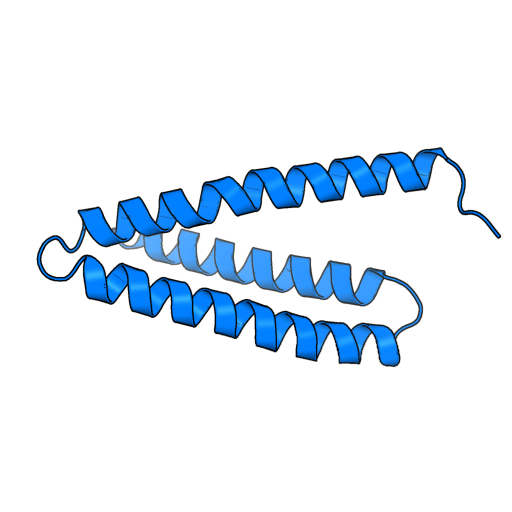C 1
ATOM 605 O O . LEU A 1 83 ? 0.316 -6.227 -1.036 1.00 93.06 83 LEU A O 1
ATOM 609 N N . ALA A 1 84 ? 0.154 -5.225 -3.044 1.00 90.19 84 ALA A N 1
ATOM 610 C CA . ALA A 1 84 ? -1.304 -5.265 -3.089 1.00 90.19 84 ALA A CA 1
ATOM 611 C C . ALA A 1 84 ? -1.827 -6.711 -3.096 1.00 90.19 84 ALA A C 1
ATOM 613 O O . ALA A 1 84 ? -2.761 -7.033 -2.363 1.00 90.19 84 ALA A O 1
ATOM 614 N N . SER A 1 85 ? -1.185 -7.600 -3.860 1.00 93.38 85 SER A N 1
ATOM 615 C CA . SER A 1 85 ? -1.540 -9.023 -3.903 1.00 93.38 85 SER A CA 1
ATOM 616 C C . SER A 1 85 ? -1.311 -9.705 -2.554 1.00 93.38 85 SER A C 1
ATOM 618 O O . SER A 1 85 ? -2.176 -10.442 -2.093 1.00 93.38 85 SER A O 1
ATOM 620 N N . ILE A 1 86 ? -0.189 -9.427 -1.884 1.00 94.31 86 ILE A N 1
ATOM 621 C CA . ILE A 1 86 ? 0.108 -9.944 -0.540 1.00 94.31 86 ILE A CA 1
ATOM 622 C C . ILE A 1 86 ? -0.933 -9.448 0.469 1.00 94.31 86 ILE A C 1
ATOM 624 O O . ILE A 1 86 ? -1.456 -10.246 1.244 1.00 94.31 86 ILE A O 1
ATOM 628 N N . SER A 1 87 ? -1.275 -8.157 0.440 1.00 89.88 87 SER A N 1
ATOM 629 C CA . SER A 1 87 ? -2.307 -7.578 1.308 1.00 89.88 87 SER A CA 1
ATOM 630 C C . SER A 1 87 ? -3.673 -8.234 1.085 1.00 89.88 87 SER A C 1
ATOM 632 O O . SER A 1 87 ? -4.334 -8.626 2.049 1.00 89.88 87 SER A O 1
ATOM 634 N N . TYR A 1 88 ? -4.066 -8.427 -0.176 1.00 88.69 88 TYR A N 1
ATOM 635 C CA . TYR A 1 88 ? -5.310 -9.105 -0.527 1.00 88.69 88 TYR A CA 1
ATOM 636 C C . TYR A 1 88 ? -5.316 -10.572 -0.077 1.00 88.69 88 TYR A C 1
ATOM 638 O O . TYR A 1 88 ? -6.298 -11.026 0.504 1.00 88.69 88 TYR A O 1
ATOM 646 N N . LEU A 1 89 ? -4.215 -11.302 -0.282 1.00 93.00 89 LEU A N 1
ATOM 647 C CA . LEU A 1 89 ? -4.070 -12.691 0.159 1.00 93.00 89 LEU A CA 1
ATOM 648 C C . LEU A 1 89 ? -4.146 -12.821 1.682 1.00 93.00 89 LEU A C 1
ATOM 650 O O . LEU A 1 89 ? -4.826 -13.714 2.177 1.00 93.00 89 LEU A O 1
ATOM 654 N N . LEU A 1 90 ? -3.497 -11.923 2.428 1.00 91.00 90 LEU A N 1
ATOM 655 C CA . LEU A 1 90 ? -3.587 -11.871 3.891 1.00 91.00 90 LEU A CA 1
ATOM 656 C C . LEU A 1 90 ? -5.027 -11.643 4.359 1.00 91.00 90 LEU A C 1
ATOM 658 O O . LEU A 1 90 ? -5.493 -12.314 5.282 1.00 91.00 90 LEU A O 1
ATOM 662 N N . TYR A 1 91 ? -5.742 -10.726 3.706 1.00 86.31 91 TYR A N 1
ATOM 663 C CA . TYR A 1 91 ? -7.143 -10.463 4.014 1.00 86.31 91 TYR A CA 1
ATOM 664 C C . TYR A 1 91 ? -8.039 -11.667 3.689 1.00 86.31 91 TYR A C 1
ATOM 666 O O . TYR A 1 91 ? -8.821 -12.094 4.536 1.00 86.31 91 TYR A O 1
ATOM 674 N N . ALA A 1 92 ? -7.878 -12.268 2.507 1.00 87.69 92 ALA A N 1
ATOM 675 C CA . ALA A 1 92 ? -8.626 -13.452 2.086 1.00 87.69 92 ALA A CA 1
ATOM 676 C C . ALA A 1 92 ? -8.365 -14.662 2.996 1.00 87.69 92 ALA A C 1
ATOM 678 O O . ALA A 1 92 ? -9.295 -15.381 3.353 1.00 87.69 92 ALA A O 1
ATOM 679 N N . LEU A 1 93 ? -7.113 -14.859 3.416 1.00 90.75 93 LEU A N 1
ATOM 680 C CA . LEU A 1 93 ? -6.745 -15.905 4.363 1.00 90.75 93 LEU A CA 1
ATOM 681 C C . LEU A 1 93 ? -7.399 -15.666 5.726 1.00 90.75 93 LEU A C 1
ATOM 683 O O . LEU A 1 93 ? -7.926 -16.599 6.317 1.00 90.75 93 LEU A O 1
ATOM 687 N N . THR A 1 94 ? -7.411 -14.420 6.205 1.00 82.38 94 THR A N 1
ATOM 688 C CA . THR A 1 94 ? -8.050 -14.062 7.482 1.00 82.38 94 THR A CA 1
ATOM 689 C C . THR A 1 94 ? -9.562 -14.297 7.441 1.00 82.38 94 THR A C 1
ATOM 691 O O . THR A 1 94 ? -10.118 -14.797 8.413 1.00 82.38 94 THR A O 1
ATOM 694 N N . LEU A 1 95 ? -10.220 -14.004 6.313 1.00 69.00 95 LEU A N 1
ATOM 695 C CA . LEU A 1 95 ? -11.649 -14.270 6.112 1.00 69.00 95 LEU A CA 1
ATOM 696 C C . LEU A 1 95 ? -12.008 -15.764 6.112 1.00 69.00 95 LEU A C 1
ATOM 698 O O . LEU A 1 95 ? -13.146 -16.093 6.408 1.00 69.00 95 LEU A O 1
ATOM 702 N N . HIS A 1 96 ? -11.081 -16.669 5.783 1.00 60.69 96 HIS A N 1
ATOM 703 C CA . HIS A 1 96 ? -11.356 -18.112 5.786 1.00 60.69 96 HIS A CA 1
ATOM 704 C C . HIS A 1 96 ? -11.474 -18.710 7.201 1.00 60.69 96 HIS A C 1
ATOM 706 O O . HIS A 1 96 ? -12.010 -19.803 7.363 1.00 60.69 96 HIS A O 1
ATOM 712 N N . PHE A 1 97 ? -10.963 -18.013 8.220 1.00 54.22 97 PHE A N 1
ATOM 713 C CA . PHE A 1 97 ? -10.932 -18.482 9.610 1.00 54.22 97 PHE A CA 1
ATOM 714 C C . PHE A 1 97 ? -12.060 -17.913 10.495 1.00 54.22 97 PHE A C 1
ATOM 716 O O . PHE A 1 97 ? -12.051 -18.166 11.701 1.00 54.22 97 PHE A O 1
ATOM 723 N N . TRP A 1 98 ? -13.011 -17.170 9.917 1.00 46.41 98 TRP A N 1
ATOM 724 C CA . TRP A 1 98 ? -14.204 -16.611 10.572 1.00 46.41 98 TRP A CA 1
ATOM 725 C C . TRP A 1 98 ? -15.477 -17.075 9.864 1.00 46.41 98 TRP A C 1
ATOM 727 O O . TRP A 1 98 ? -16.506 -17.202 10.563 1.00 46.41 98 TRP A O 1
#

InterPro domains:
  IPR036259 MFS transporter superfamily [SSF103473] (6-94)

Sequence (98 aa):
MVATSKTLFVAQILLTLIFVVGGIIFPLFMTNLQATITTARSTISSVSNAAMFLGEALGGFAGGILIANFPGFWGIGIFTALLASISYLLYALTLHFW

Solvent-accessible surface area (backbone atoms only — not comparable to full-atom values): 5582 Å² total; per-residue (Å²): 132,85,74,56,73,66,62,53,52,51,52,50,53,52,51,51,49,51,51,55,51,54,66,49,49,54,61,52,52,52,51,52,56,36,66,76,39,72,90,49,43,68,59,49,54,52,51,56,49,51,51,50,53,50,49,50,52,52,48,51,54,52,44,51,51,39,62,74,74,41,94,63,71,60,60,50,50,53,54,51,51,51,53,52,49,51,53,48,49,54,51,54,57,55,60,72,78,111

Organism: NCBI:txid1423801

pLDDT: mean 85.43, std 11.48, range [39.28, 95.81]

Secondary structure (DSSP, 8-state):
----HHHHHHHHHHHHHHHHHHHHHHHHHHHHHHHH-STTHHHHHHHHHHHHHHHHHHHHHHHHHHHHHSSSTHHHHHHHHHHHHHHHHHHHHHHTT-